Protein AF-A0A6D2KIF5-F1 (afdb_monomer)

Structure (mmCIF, N/CA/C/O backbone):
data_AF-A0A6D2KIF5-F1
#
_entry.id   AF-A0A6D2KIF5-F1
#
loop_
_atom_site.group_PDB
_atom_site.id
_atom_site.type_symbol
_atom_site.label_atom_id
_atom_site.label_alt_id
_atom_site.label_comp_id
_atom_site.label_asym_id
_atom_site.label_entity_id
_atom_site.label_seq_id
_atom_site.pdbx_PDB_ins_code
_atom_site.Cartn_x
_atom_site.Cartn_y
_atom_site.Cartn_z
_atom_site.occupancy
_atom_site.B_iso_or_equiv
_atom_site.auth_seq_id
_atom_site.auth_comp_id
_atom_site.auth_asym_id
_atom_site.auth_atom_id
_atom_site.pdbx_PDB_model_num
ATOM 1 N N . MET A 1 1 ? 1.795 -0.972 -12.214 1.00 83.56 1 MET A N 1
ATOM 2 C CA . MET A 1 1 ? 2.142 -2.382 -11.923 1.00 83.56 1 MET A CA 1
ATOM 3 C C . MET A 1 1 ? 0.860 -3.159 -11.620 1.00 83.56 1 MET A C 1
ATOM 5 O O . MET A 1 1 ? 0.097 -2.673 -10.786 1.00 83.56 1 MET A O 1
ATOM 9 N N . PRO A 1 2 ? 0.570 -4.289 -12.290 1.00 89.75 2 PRO A N 1
ATOM 10 C CA . PRO A 1 2 ? -0.616 -5.102 -12.004 1.00 89.75 2 PRO A CA 1
ATOM 11 C C . PRO A 1 2 ? -0.588 -5.661 -10.573 1.00 89.75 2 PRO A C 1
ATOM 13 O O . PRO A 1 2 ? 0.480 -5.885 -10.003 1.00 89.75 2 PRO A O 1
ATOM 16 N N . CYS A 1 3 ? -1.765 -5.880 -9.980 1.00 91.81 3 CYS A N 1
ATOM 17 C CA . CYS A 1 3 ? -1.863 -6.499 -8.658 1.00 91.81 3 CYS A CA 1
ATOM 18 C C . CYS A 1 3 ? -1.609 -8.014 -8.730 1.00 91.81 3 CYS A C 1
ATOM 20 O O . CYS A 1 3 ? -1.652 -8.621 -9.801 1.00 91.81 3 CYS A O 1
ATOM 22 N N . THR A 1 4 ? -1.396 -8.645 -7.576 1.00 94.56 4 THR A N 1
ATOM 23 C CA . THR A 1 4 ? -1.128 -10.091 -7.478 1.00 94.56 4 THR A CA 1
ATOM 24 C C . THR A 1 4 ? -2.236 -10.952 -8.089 1.00 94.56 4 THR A C 1
ATOM 26 O O . THR A 1 4 ? -1.941 -11.960 -8.724 1.00 94.56 4 THR A O 1
ATOM 29 N N . HIS A 1 5 ? -3.500 -10.532 -7.974 1.00 96.19 5 HIS A N 1
ATOM 30 C CA . HIS A 1 5 ? -4.632 -11.232 -8.591 1.00 96.19 5 HIS A CA 1
ATOM 31 C C . HIS A 1 5 ? -4.564 -11.208 -10.122 1.00 96.19 5 HIS A C 1
ATOM 33 O O . HIS A 1 5 ? -4.808 -12.222 -10.769 1.00 96.19 5 HIS A O 1
ATOM 39 N N . VAL A 1 6 ? -4.193 -10.061 -10.700 1.00 93.94 6 VAL A N 1
ATOM 40 C CA . VAL A 1 6 ? -4.040 -9.911 -12.152 1.00 93.94 6 VAL A CA 1
ATOM 41 C C . VAL A 1 6 ? -2.861 -10.748 -12.640 1.00 93.94 6 VAL A C 1
ATOM 43 O O . VAL A 1 6 ? -3.007 -11.472 -13.613 1.00 93.94 6 VAL A O 1
ATOM 46 N N . LEU A 1 7 ? -1.730 -10.747 -11.927 1.00 94.38 7 LEU A N 1
ATOM 47 C CA . LEU A 1 7 ? -0.579 -11.594 -12.265 1.00 94.38 7 L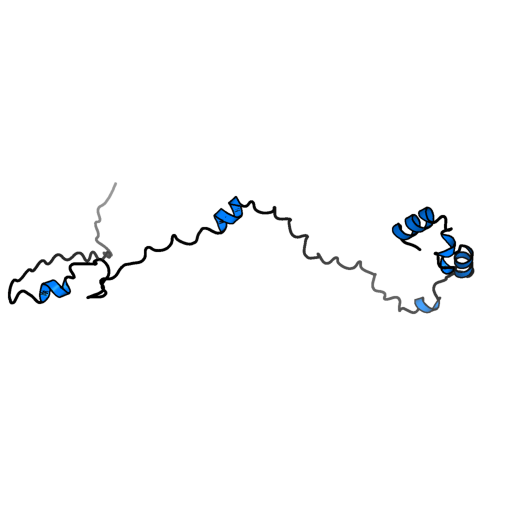EU A CA 1
ATOM 48 C C . LEU A 1 7 ? -0.936 -13.090 -12.283 1.00 94.38 7 LEU A C 1
ATOM 50 O O . LEU A 1 7 ? -0.551 -13.798 -13.211 1.00 94.38 7 LEU A O 1
ATOM 54 N N . ALA A 1 8 ? -1.710 -13.561 -11.302 1.00 95.50 8 ALA A N 1
ATOM 55 C CA . ALA A 1 8 ? -2.172 -14.947 -11.255 1.00 95.50 8 ALA A CA 1
ATOM 56 C C . ALA A 1 8 ? -3.122 -15.292 -12.418 1.00 95.50 8 ALA A C 1
ATOM 58 O O . ALA A 1 8 ? -2.998 -16.359 -13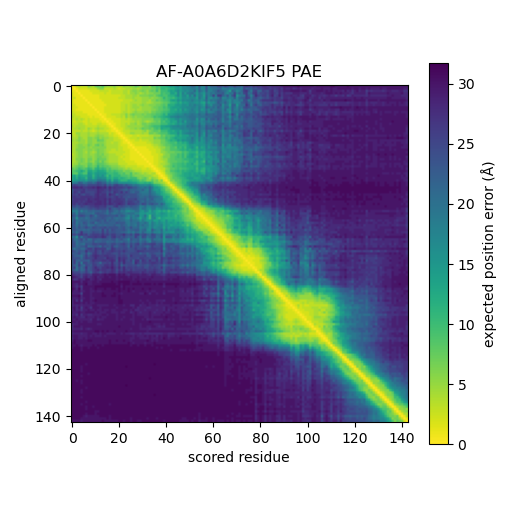.022 1.00 95.50 8 ALA A O 1
ATOM 59 N N . ALA A 1 9 ? -4.040 -14.387 -12.767 1.00 95.69 9 ALA A N 1
ATOM 60 C CA . ALA A 1 9 ? -4.935 -14.566 -13.909 1.00 95.69 9 ALA A CA 1
ATOM 61 C C . ALA A 1 9 ? -4.166 -14.613 -15.241 1.00 95.69 9 ALA A C 1
ATOM 63 O O . ALA A 1 9 ? -4.451 -15.466 -16.077 1.00 95.69 9 ALA A O 1
ATOM 64 N N . LEU A 1 10 ? -3.152 -13.759 -15.414 1.00 94.94 10 LEU A N 1
ATOM 65 C CA . LEU A 1 10 ? -2.304 -13.738 -16.610 1.00 94.94 10 LEU A CA 1
ATOM 66 C C . LEU A 1 10 ? -1.470 -15.012 -16.752 1.00 94.94 10 LEU A C 1
ATOM 68 O O . LEU A 1 10 ? -1.428 -15.590 -17.836 1.00 94.94 10 LEU A O 1
ATOM 72 N N . ALA A 1 11 ? -0.887 -15.493 -15.650 1.00 94.19 11 ALA A N 1
ATOM 73 C CA . ALA A 1 11 ? -0.176 -16.769 -15.625 1.00 94.19 11 ALA A CA 1
ATOM 74 C C . ALA A 1 11 ? -1.101 -17.942 -15.989 1.00 94.19 11 ALA A C 1
ATOM 76 O O . ALA A 1 11 ? -0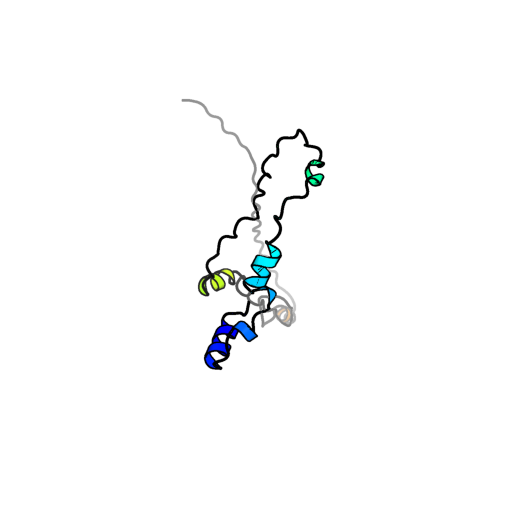.712 -18.822 -16.751 1.00 94.19 11 ALA A O 1
ATOM 77 N N . SER A 1 12 ? -2.346 -17.916 -15.502 1.00 96.00 12 SER A N 1
ATOM 78 C CA . SER A 1 12 ? -3.358 -18.934 -15.818 1.00 96.00 12 SER A CA 1
ATOM 79 C C . SER A 1 12 ? -3.818 -18.871 -17.280 1.00 96.00 12 SER A C 1
ATOM 81 O O . SER A 1 12 ? -4.143 -19.898 -17.866 1.00 96.00 12 SER A O 1
ATOM 83 N N . ALA A 1 13 ? -3.833 -17.675 -17.873 1.00 94.31 13 ALA A N 1
ATOM 84 C CA . ALA A 1 13 ? -4.187 -17.449 -19.272 1.00 94.31 13 ALA A CA 1
ATOM 85 C C . ALA A 1 13 ? -3.008 -17.643 -20.247 1.00 94.31 13 ALA A C 1
ATOM 87 O O . ALA A 1 13 ? -3.207 -17.545 -21.455 1.00 94.31 13 ALA A O 1
ATOM 88 N N . GLY A 1 14 ? -1.786 -17.883 -19.752 1.00 93.94 14 GLY A N 1
ATOM 89 C CA . GLY A 1 14 ? -0.581 -17.981 -20.585 1.00 93.94 14 GLY A CA 1
ATOM 90 C C . GLY A 1 14 ? -0.198 -16.666 -21.276 1.00 93.94 14 GLY A C 1
ATOM 91 O O . GLY A 1 14 ? 0.524 -16.678 -22.270 1.00 93.94 14 GLY A O 1
ATOM 92 N N . VAL A 1 15 ? -0.689 -15.531 -20.772 1.00 93.81 15 VAL A N 1
ATOM 93 C CA . VAL A 1 15 ? -0.448 -14.206 -21.351 1.00 93.81 15 VAL A CA 1
ATOM 94 C C . VAL A 1 15 ? 0.755 -13.564 -20.670 1.00 93.81 15 VAL A C 1
ATOM 96 O O . VAL A 1 15 ? 0.858 -13.539 -19.442 1.00 93.81 15 VAL A O 1
ATOM 99 N N . HIS A 1 16 ? 1.672 -13.016 -21.467 1.00 90.00 16 HIS A N 1
ATOM 100 C CA . HIS A 1 16 ? 2.864 -12.366 -20.939 1.00 90.00 16 HIS A CA 1
ATOM 101 C C . HIS A 1 16 ? 2.523 -11.050 -20.220 1.00 90.00 16 HIS A C 1
ATOM 103 O O . HIS A 1 16 ? 1.754 -10.222 -20.712 1.00 90.00 16 HIS A O 1
ATOM 109 N N . VAL A 1 17 ? 3.132 -10.838 -19.050 1.00 89.25 17 VAL A N 1
ATOM 110 C CA . VAL A 1 17 ? 2.825 -9.711 -18.150 1.00 89.25 17 VAL A CA 1
ATOM 111 C C . VAL A 1 17 ? 3.118 -8.349 -18.789 1.00 89.25 17 VAL A C 1
ATOM 113 O O . VAL A 1 17 ? 2.448 -7.373 -18.452 1.00 89.25 17 VAL A O 1
ATOM 116 N N . SER A 1 18 ? 4.056 -8.281 -19.744 1.00 84.56 18 SER A N 1
ATOM 117 C CA . SER A 1 18 ? 4.437 -7.025 -20.410 1.00 84.56 18 SER A CA 1
ATOM 118 C C . SER A 1 18 ? 3.272 -6.334 -21.119 1.00 84.56 18 SER A C 1
ATOM 120 O O . SER A 1 18 ? 3.243 -5.112 -21.168 1.00 84.56 18 SER A O 1
ATOM 122 N N . HIS A 1 19 ? 2.286 -7.086 -21.620 1.00 85.88 19 HIS A N 1
ATOM 123 C CA . HIS A 1 19 ? 1.112 -6.518 -22.293 1.00 85.88 19 HIS A CA 1
ATOM 124 C C . HIS A 1 19 ? 0.150 -5.799 -21.333 1.00 85.88 19 HIS A C 1
ATOM 126 O O . HIS A 1 19 ? -0.746 -5.084 -21.772 1.00 85.88 19 HIS A O 1
ATOM 132 N N . HIS A 1 20 ? 0.316 -5.995 -20.022 1.00 86.81 20 HIS A N 1
ATOM 133 C CA . HIS A 1 20 ? -0.563 -5.460 -18.978 1.00 86.81 20 HIS A CA 1
ATOM 134 C C . HIS A 1 20 ? 0.153 -4.489 -18.035 1.00 86.81 20 HIS A C 1
ATOM 136 O O . HIS A 1 20 ? -0.402 -4.058 -17.018 1.00 86.81 20 HIS A O 1
ATOM 142 N N . THR A 1 21 ? 1.392 -4.139 -18.359 1.00 89.06 21 THR A N 1
ATOM 143 C CA . THR A 1 21 ? 2.158 -3.084 -17.702 1.00 89.06 21 THR A CA 1
ATOM 144 C C . THR A 1 21 ? 2.190 -1.855 -18.598 1.00 89.06 21 THR A C 1
ATOM 146 O O . THR A 1 21 ? 2.332 -1.984 -19.804 1.00 89.06 21 THR A O 1
ATOM 149 N N . CYS A 1 22 ? 2.058 -0.661 -18.015 1.00 86.69 22 CYS A N 1
ATOM 150 C CA . CYS A 1 22 ? 2.276 0.582 -18.756 1.00 86.69 22 CYS A CA 1
ATOM 151 C C . CYS A 1 22 ? 3.746 0.677 -19.190 1.00 86.69 22 CYS A C 1
ATOM 153 O O . CYS A 1 22 ? 4.627 0.331 -18.397 1.00 86.69 22 CYS A O 1
ATOM 155 N N . ASP A 1 23 ? 4.002 1.217 -20.382 1.00 85.81 23 ASP A N 1
ATOM 156 C CA . ASP A 1 23 ? 5.353 1.411 -20.926 1.00 85.81 23 ASP A CA 1
ATOM 157 C C . ASP A 1 23 ? 6.233 2.283 -20.027 1.00 85.81 23 ASP A C 1
ATOM 159 O O . ASP A 1 23 ? 7.451 2.133 -20.013 1.00 85.81 23 ASP A O 1
ATOM 163 N N . THR A 1 24 ? 5.627 3.125 -19.184 1.00 86.75 24 THR A N 1
ATOM 164 C CA . THR A 1 24 ? 6.339 3.924 -18.177 1.00 86.75 24 THR A CA 1
ATOM 165 C C . THR A 1 24 ? 7.102 3.086 -17.149 1.00 86.75 24 THR A C 1
ATOM 167 O O . THR A 1 24 ? 7.996 3.605 -16.488 1.00 86.75 24 THR A O 1
ATOM 170 N N . TYR A 1 25 ? 6.770 1.800 -17.004 1.00 86.44 25 TYR A N 1
ATOM 171 C CA . TYR A 1 25 ? 7.500 0.851 -16.161 1.00 86.44 25 TYR A CA 1
ATOM 172 C C . TYR A 1 25 ? 8.609 0.099 -16.914 1.00 86.44 25 TYR A C 1
ATOM 174 O O . TYR A 1 25 ? 9.243 -0.780 -16.329 1.00 86.44 25 TYR A O 1
ATOM 182 N N . SER A 1 26 ? 8.844 0.408 -18.192 1.00 87.56 26 SER A N 1
ATOM 183 C CA . SER A 1 26 ? 9.957 -0.152 -18.954 1.00 87.56 26 SER A CA 1
ATOM 184 C C . SER A 1 26 ? 11.300 0.395 -18.465 1.00 87.56 26 SER A C 1
ATOM 186 O O . SER A 1 26 ? 11.413 1.508 -17.942 1.00 87.56 26 SER A O 1
ATOM 188 N N . GLN A 1 27 ? 12.346 -0.403 -18.664 1.00 89.44 27 GLN A N 1
ATOM 189 C CA . GLN A 1 27 ? 13.716 -0.010 -18.349 1.00 89.44 27 GLN A CA 1
ATOM 190 C C . GLN A 1 27 ? 14.168 1.194 -19.193 1.00 89.44 27 GLN A C 1
ATOM 192 O O . GLN A 1 27 ? 14.885 2.061 -18.699 1.00 89.44 27 GLN A O 1
ATOM 197 N N . GLU A 1 28 ? 13.700 1.283 -20.438 1.00 92.44 28 GLU A N 1
ATOM 198 C CA . GLU A 1 28 ? 13.978 2.400 -21.342 1.00 92.44 28 GLU A CA 1
ATOM 199 C C . GLU A 1 28 ? 13.382 3.710 -20.825 1.00 92.44 28 GLU A C 1
ATOM 201 O O . GLU A 1 28 ? 14.083 4.719 -20.773 1.00 92.44 28 GLU A O 1
ATOM 206 N N . CYS A 1 29 ? 12.127 3.693 -20.360 1.00 90.25 29 CYS A N 1
ATOM 207 C CA . CYS A 1 29 ? 11.513 4.866 -19.742 1.00 90.25 29 CYS A CA 1
ATOM 208 C C . CYS A 1 29 ? 12.256 5.293 -18.475 1.00 90.25 29 CYS A C 1
ATOM 210 O O . CYS A 1 29 ? 12.481 6.486 -18.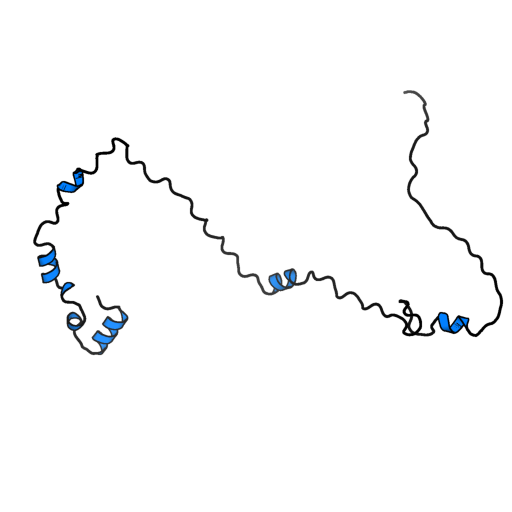284 1.00 90.25 29 CYS A O 1
ATOM 212 N N . LEU A 1 30 ? 12.696 4.344 -17.642 1.00 90.06 30 LEU A N 1
ATOM 213 C CA . LEU A 1 30 ? 13.513 4.656 -16.469 1.00 90.06 30 LEU A CA 1
ATOM 214 C C . LEU A 1 30 ? 14.808 5.365 -16.884 1.00 90.06 30 LEU A C 1
ATOM 216 O O . LEU A 1 30 ? 15.088 6.460 -16.398 1.00 90.06 30 LEU A O 1
ATOM 220 N N . TYR A 1 31 ? 15.573 4.807 -17.822 1.00 93.38 31 TYR A N 1
ATOM 221 C CA . TYR A 1 31 ? 16.810 5.444 -18.273 1.00 93.38 31 TYR A CA 1
ATOM 222 C C . TYR A 1 31 ? 16.582 6.796 -18.939 1.00 93.38 31 TYR A C 1
ATOM 224 O O . TYR A 1 31 ? 17.341 7.718 -18.670 1.00 93.38 31 TYR A O 1
ATOM 232 N N . ALA A 1 32 ? 15.521 6.952 -19.731 1.00 93.12 32 ALA A N 1
ATOM 233 C CA . ALA A 1 32 ? 15.167 8.234 -20.328 1.00 93.12 32 ALA A CA 1
ATOM 234 C C . ALA A 1 32 ? 14.842 9.291 -19.259 1.00 93.12 32 ALA A C 1
ATOM 236 O O . ALA A 1 32 ? 15.314 10.422 -19.352 1.00 93.12 32 ALA A O 1
ATOM 237 N N . THR A 1 33 ? 14.092 8.927 -18.210 1.00 90.50 33 THR A N 1
ATOM 238 C CA . THR A 1 33 ? 13.738 9.865 -17.127 1.00 90.50 33 THR A CA 1
ATOM 239 C C . THR A 1 33 ? 14.939 10.334 -16.306 1.00 90.50 33 THR A C 1
ATOM 241 O O . THR A 1 33 ? 14.949 11.474 -15.852 1.00 90.50 33 THR A O 1
ATOM 244 N N . TYR A 1 34 ? 15.960 9.489 -16.150 1.00 91.50 34 TYR A N 1
ATOM 245 C CA . TYR A 1 34 ? 17.186 9.800 -15.404 1.00 91.50 34 TYR A CA 1
ATOM 246 C C . TYR A 1 34 ? 18.392 10.082 -16.316 1.00 91.50 34 TYR A C 1
ATOM 248 O O . TYR A 1 34 ? 19.525 10.125 -15.840 1.00 91.50 34 TYR A O 1
ATOM 256 N N . ALA A 1 35 ? 18.169 10.280 -17.620 1.00 92.50 35 ALA A N 1
ATOM 257 C CA . ALA A 1 35 ? 19.230 10.588 -18.580 1.00 92.50 35 ALA A CA 1
ATOM 258 C C . ALA A 1 35 ? 19.880 11.947 -18.292 1.00 92.50 35 ALA A C 1
ATOM 260 O O . ALA A 1 35 ? 21.061 12.157 -18.568 1.00 92.50 35 ALA A O 1
ATOM 261 N N . HIS A 1 36 ? 19.104 12.862 -17.712 1.00 88.44 36 HIS A N 1
ATOM 262 C CA . HIS A 1 36 ? 19.581 14.150 -17.249 1.00 88.44 36 HIS A CA 1
ATOM 263 C C . HIS A 1 36 ? 19.699 14.146 -15.726 1.00 88.44 36 HIS A C 1
ATOM 265 O O . HIS A 1 36 ? 18.818 13.621 -15.038 1.00 88.44 36 HIS A O 1
ATOM 271 N N . PRO A 1 37 ? 20.776 14.727 -15.176 1.00 83.00 37 PRO A N 1
ATOM 272 C CA . PRO A 1 37 ? 20.929 14.816 -13.740 1.00 83.00 37 PRO A CA 1
ATOM 273 C C . PRO A 1 37 ? 19.822 15.703 -13.162 1.00 83.00 37 PRO A C 1
ATOM 275 O O . PRO A 1 37 ? 19.663 16.863 -13.538 1.00 83.00 37 PRO A O 1
ATOM 278 N N . ILE A 1 38 ? 19.053 15.135 -12.235 1.00 84.38 38 ILE A N 1
ATOM 279 C CA . ILE A 1 38 ? 18.017 15.846 -11.487 1.00 84.38 38 ILE A CA 1
ATOM 280 C C . ILE A 1 38 ? 18.727 16.603 -10.366 1.00 84.38 38 ILE A C 1
ATOM 282 O O . ILE A 1 38 ? 18.825 16.127 -9.234 1.00 84.38 38 ILE A O 1
ATOM 286 N N . TYR A 1 39 ? 19.304 17.752 -10.703 1.00 80.19 39 TYR A N 1
ATOM 287 C CA . TYR A 1 39 ? 19.800 18.671 -9.692 1.00 80.19 39 TYR A CA 1
ATOM 288 C C . TYR A 1 39 ? 18.630 19.467 -9.112 1.00 80.19 39 TYR A C 1
ATOM 290 O O . TYR A 1 39 ? 17.685 19.786 -9.838 1.00 80.19 39 TYR A O 1
ATOM 298 N N . PRO A 1 40 ? 18.660 19.790 -7.809 1.00 76.94 40 PRO A N 1
ATOM 299 C CA . PRO A 1 40 ? 17.789 20.834 -7.299 1.00 76.94 40 PRO A CA 1
ATOM 300 C C . PRO A 1 40 ? 18.069 22.120 -8.083 1.00 76.94 40 PRO A C 1
ATOM 302 O O . PRO A 1 40 ? 19.227 22.448 -8.338 1.00 76.94 40 PRO A O 1
ATOM 305 N N . GLU A 1 41 ? 17.015 22.831 -8.481 1.00 72.94 41 GLU A N 1
ATOM 306 C CA . GLU A 1 41 ? 17.159 24.152 -9.087 1.00 72.94 41 GLU A CA 1
ATOM 307 C C . GLU A 1 41 ? 17.950 25.048 -8.127 1.00 72.94 41 GLU A C 1
ATOM 309 O O . GLU A 1 41 ? 17.584 25.200 -6.956 1.00 72.94 41 GLU A O 1
ATOM 314 N N . GLU A 1 42 ? 19.043 25.641 -8.614 1.00 69.50 42 GLU A N 1
ATOM 315 C CA . GLU A 1 42 ? 19.944 26.473 -7.801 1.00 69.50 42 GLU A CA 1
ATOM 316 C C . GLU A 1 42 ? 19.239 27.716 -7.218 1.00 69.50 42 GLU A C 1
ATOM 318 O O . GLU A 1 42 ? 19.737 28.372 -6.305 1.00 69.50 42 GLU A O 1
ATOM 323 N N . GLU A 1 43 ? 18.032 28.020 -7.697 1.00 58.78 43 GLU A N 1
ATOM 324 C CA . GLU A 1 43 ? 17.248 29.194 -7.326 1.00 58.78 43 GLU A CA 1
ATOM 325 C C . GLU A 1 43 ? 16.491 29.054 -5.984 1.00 58.78 43 GLU A C 1
ATOM 327 O O . GLU A 1 43 ? 16.005 30.047 -5.432 1.00 58.78 43 GLU A O 1
ATOM 332 N N . ILE A 1 44 ? 16.443 27.851 -5.396 1.00 57.66 44 ILE A N 1
ATOM 333 C CA . ILE A 1 44 ? 15.709 27.566 -4.144 1.00 57.66 44 ILE A CA 1
ATOM 334 C C . ILE A 1 44 ? 16.542 27.886 -2.882 1.00 57.66 44 ILE A C 1
ATOM 336 O O . ILE A 1 44 ? 16.013 27.953 -1.770 1.00 57.66 44 ILE A O 1
ATOM 340 N N . ASP A 1 45 ? 17.823 28.229 -3.028 1.00 54.62 45 ASP A N 1
ATOM 341 C CA . ASP A 1 45 ? 18.644 28.743 -1.918 1.00 54.62 45 ASP A CA 1
ATOM 342 C C . ASP A 1 45 ? 18.317 30.207 -1.542 1.00 54.62 45 ASP A C 1
ATOM 344 O O . ASP A 1 45 ? 18.827 30.745 -0.554 1.00 54.62 45 ASP A O 1
ATOM 348 N N . ASN A 1 46 ? 17.383 30.843 -2.263 1.00 54.66 46 ASN A N 1
ATOM 349 C CA . ASN A 1 46 ? 16.807 32.146 -1.915 1.00 54.66 46 ASN A CA 1
ATOM 350 C C . ASN A 1 46 ? 15.737 32.080 -0.815 1.00 54.66 46 ASN A C 1
ATOM 352 O O . ASN A 1 46 ? 15.193 33.114 -0.405 1.00 54.66 46 ASN A O 1
ATOM 356 N N . HIS A 1 47 ? 15.440 30.898 -0.269 1.00 58.53 47 HIS A N 1
ATOM 357 C CA . HIS A 1 47 ? 14.808 30.829 1.039 1.00 58.53 47 HIS A CA 1
ATOM 358 C C . HIS A 1 47 ? 15.778 31.425 2.051 1.00 58.53 47 HIS A C 1
ATOM 360 O O . HIS A 1 47 ? 16.622 30.701 2.571 1.00 58.53 47 HIS A O 1
ATOM 366 N N . LYS A 1 48 ? 15.661 32.747 2.295 1.00 58.06 48 LYS A N 1
ATOM 367 C CA . LYS A 1 48 ? 16.297 33.508 3.383 1.00 58.06 48 LYS A CA 1
ATOM 368 C C . LYS A 1 48 ? 16.761 32.518 4.432 1.00 58.06 48 LYS A C 1
ATOM 370 O O . LYS A 1 48 ? 15.890 31.983 5.122 1.00 58.06 48 LYS A O 1
ATOM 375 N N . LYS A 1 49 ? 18.069 32.225 4.495 1.00 59.00 49 LYS A N 1
ATOM 376 C CA . LYS A 1 49 ? 18.658 31.390 5.546 1.00 59.00 49 LYS A CA 1
ATOM 377 C C . LYS A 1 49 ? 18.202 32.012 6.856 1.00 59.00 49 LYS A C 1
ATOM 379 O O . LYS A 1 49 ? 18.785 32.991 7.317 1.00 59.00 49 LYS A O 1
ATOM 384 N N . LYS A 1 50 ? 17.074 31.541 7.393 1.00 62.84 50 LYS A N 1
ATOM 385 C CA . LYS A 1 50 ? 16.559 32.016 8.663 1.00 62.84 50 LYS A CA 1
ATOM 386 C C . LYS A 1 50 ? 17.665 31.600 9.611 1.00 62.84 50 LYS A C 1
ATOM 388 O O . LYS A 1 50 ? 17.951 30.416 9.739 1.00 62.84 50 LYS A O 1
ATOM 393 N N . SER A 1 51 ? 18.324 32.579 10.217 1.00 66.06 51 SER A N 1
ATOM 394 C CA . SER A 1 51 ? 19.379 32.372 11.216 1.00 66.06 51 SER A CA 1
ATOM 395 C C . SER A 1 51 ? 18.884 31.574 12.431 1.00 66.06 51 SER A C 1
ATOM 397 O O . SER A 1 51 ? 19.653 31.216 13.321 1.00 66.06 51 SER A O 1
ATOM 399 N N . GLU A 1 52 ? 17.588 31.274 12.467 1.00 73.88 52 GLU A N 1
ATOM 400 C CA . GLU A 1 52 ? 16.952 30.381 13.403 1.00 73.88 52 GLU A CA 1
ATOM 401 C C . GLU A 1 52 ? 17.343 28.922 13.137 1.00 73.88 52 GLU A C 1
ATOM 403 O O . GLU A 1 52 ? 16.952 28.297 12.152 1.00 73.88 52 GLU A O 1
ATOM 408 N N . ARG A 1 53 ? 18.105 28.359 14.078 1.00 80.12 53 ARG A N 1
ATOM 409 C CA . ARG A 1 53 ? 18.414 26.929 14.151 1.00 80.12 53 ARG A CA 1
ATOM 410 C C . ARG A 1 53 ? 17.133 26.106 13.986 1.00 80.12 53 ARG A C 1
ATOM 412 O O . ARG A 1 53 ? 16.258 26.180 14.850 1.00 80.12 53 ARG A O 1
ATOM 419 N N . CYS A 1 54 ? 17.054 25.276 12.942 1.00 76.06 54 CYS A N 1
ATOM 420 C CA . CYS A 1 54 ? 15.978 24.301 12.771 1.00 76.06 54 CYS A CA 1
ATOM 421 C C . CYS A 1 54 ? 15.880 23.429 14.031 1.00 76.06 54 CYS A C 1
ATOM 423 O O . CYS A 1 54 ? 16.761 22.615 14.313 1.00 76.06 54 CYS A O 1
ATOM 425 N N . ARG A 1 55 ? 14.828 23.632 14.829 1.00 84.19 55 ARG A N 1
ATOM 426 C CA . ARG A 1 55 ? 14.533 22.774 15.978 1.00 84.19 55 ARG A CA 1
ATOM 427 C C . ARG A 1 55 ? 13.644 21.627 15.499 1.00 84.19 55 ARG A C 1
ATOM 429 O O . ARG A 1 55 ? 12.705 21.894 14.747 1.00 84.19 55 ARG A O 1
ATOM 436 N N . PRO A 1 56 ? 13.889 20.380 15.936 1.00 87.50 56 PRO A N 1
ATOM 437 C CA . PRO A 1 56 ? 12.956 19.293 15.689 1.00 87.50 56 PRO A CA 1
ATOM 438 C C . PRO A 1 56 ? 11.546 19.699 16.138 1.00 87.50 56 PRO A C 1
ATOM 440 O O . PRO A 1 56 ? 11.407 20.344 17.188 1.00 87.50 56 PRO A O 1
ATOM 443 N N . PRO A 1 57 ? 10.499 19.356 15.372 1.00 86.31 57 PRO A N 1
ATOM 444 C CA . PRO A 1 57 ? 9.136 19.604 15.809 1.00 86.31 57 PRO A CA 1
ATOM 445 C C . PRO A 1 57 ? 8.918 18.901 17.150 1.00 86.31 57 PRO A C 1
ATOM 447 O O . PRO A 1 57 ? 9.289 17.740 17.324 1.00 86.31 57 PRO A O 1
ATOM 450 N N . LYS A 1 58 ? 8.326 19.608 18.118 1.00 88.12 58 LYS A N 1
ATOM 451 C CA . LYS A 1 58 ? 7.964 18.990 19.396 1.00 88.12 58 LYS A CA 1
ATOM 452 C C . LYS A 1 58 ? 6.912 17.908 19.116 1.00 88.12 58 LYS A C 1
ATOM 454 O O . LYS A 1 58 ? 5.866 18.254 18.554 1.00 88.12 58 LYS A O 1
ATOM 459 N N . PRO A 1 59 ? 7.156 16.635 19.471 1.00 86.44 59 PRO A N 1
ATOM 460 C CA . PRO A 1 59 ? 6.162 15.591 19.282 1.00 86.44 59 PRO A CA 1
ATOM 461 C C . PRO A 1 59 ? 4.915 15.946 20.093 1.00 86.44 59 PRO A C 1
ATOM 463 O O . PRO A 1 59 ? 5.003 16.307 21.266 1.00 86.44 59 PRO A O 1
ATOM 466 N N . LYS A 1 60 ? 3.750 15.893 19.446 1.00 85.31 60 LYS A N 1
ATOM 467 C CA . LYS A 1 60 ? 2.467 15.920 20.145 1.00 85.31 60 LYS A CA 1
ATOM 468 C C . LYS A 1 60 ? 2.123 14.481 20.479 1.00 85.31 60 LYS A C 1
ATOM 470 O O . LYS A 1 60 ? 2.043 13.658 19.566 1.00 85.31 60 LYS A O 1
ATOM 475 N N . ASP A 1 61 ? 1.888 14.191 21.751 1.00 83.88 61 ASP A N 1
ATOM 476 C CA . ASP A 1 61 ? 1.331 12.901 22.127 1.00 83.88 61 ASP A CA 1
ATOM 477 C C . ASP A 1 61 ? -0.076 12.805 21.537 1.00 83.88 61 ASP A C 1
ATOM 479 O O . ASP A 1 61 ? -0.992 13.546 21.904 1.00 83.88 61 ASP A O 1
ATOM 483 N N . GLY A 1 62 ? -0.239 11.916 20.557 1.00 84.81 62 GLY A N 1
ATOM 484 C CA . GLY A 1 62 ? -1.562 11.552 20.076 1.00 84.81 62 GLY A CA 1
ATOM 485 C C . GLY A 1 62 ? -2.379 10.948 21.222 1.00 84.81 62 GLY A C 1
ATOM 486 O O . GLY A 1 62 ? -1.801 10.442 22.190 1.00 84.81 62 GLY A O 1
ATOM 487 N N . PRO A 1 63 ? -3.721 10.954 21.139 1.00 83.31 63 PRO A N 1
ATOM 488 C CA . PRO A 1 63 ? -4.536 10.221 22.096 1.00 83.31 63 PRO A CA 1
ATOM 489 C C . PRO A 1 63 ? -4.020 8.780 22.164 1.00 83.31 63 PRO A C 1
ATOM 491 O O . PRO A 1 63 ? -4.012 8.062 21.162 1.00 83.31 63 PRO A O 1
ATOM 494 N N . GLY A 1 64 ? -3.527 8.395 23.344 1.00 87.75 64 GLY A N 1
ATOM 495 C CA . GLY A 1 64 ? -2.892 7.102 23.546 1.00 87.75 64 GLY A CA 1
ATOM 496 C C . GLY A 1 64 ? -3.807 5.965 23.102 1.00 87.75 64 GLY A C 1
ATOM 497 O O . GLY A 1 64 ? -5.039 6.063 23.145 1.00 87.75 64 GLY A O 1
ATOM 498 N N . ARG A 1 65 ? -3.204 4.853 22.676 1.00 89.12 65 ARG A N 1
ATOM 499 C CA . ARG A 1 65 ? -3.953 3.657 22.286 1.00 89.12 65 ARG A CA 1
ATOM 500 C C . ARG A 1 65 ? -4.917 3.274 23.407 1.00 89.12 65 ARG A C 1
ATOM 502 O O . ARG A 1 65 ? -4.487 2.897 24.498 1.00 89.12 65 ARG A O 1
ATOM 509 N N . LYS A 1 66 ? -6.222 3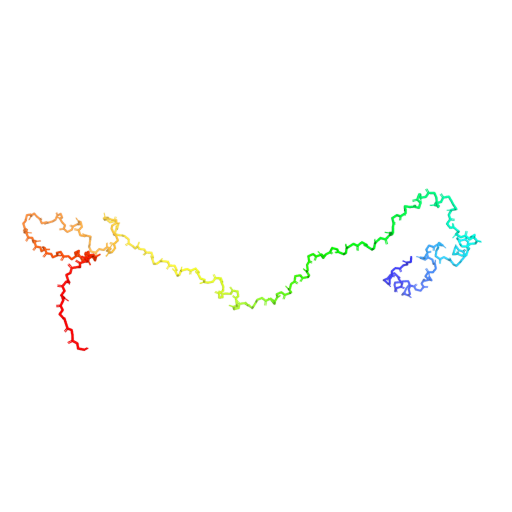.317 23.124 1.00 83.88 66 LYS A N 1
ATOM 510 C CA . LYS A 1 66 ? -7.240 2.851 24.072 1.00 83.88 66 LYS A CA 1
ATOM 511 C C . LYS A 1 66 ? -6.901 1.422 24.493 1.00 83.88 66 LYS A C 1
ATOM 513 O O . LYS A 1 66 ? -6.659 0.555 23.647 1.00 83.88 66 LYS A O 1
ATOM 518 N N . LYS A 1 67 ? -6.873 1.175 25.803 1.00 87.06 67 LYS A N 1
ATOM 519 C CA . LYS A 1 67 ? -6.658 -0.168 26.345 1.00 87.06 67 LYS A CA 1
ATOM 520 C C . LYS A 1 67 ? -7.744 -1.084 25.782 1.00 87.06 67 LYS A C 1
ATOM 522 O O . LYS A 1 67 ? -8.928 -0.768 25.887 1.00 87.06 67 LYS A O 1
ATOM 527 N N . LYS A 1 68 ? -7.349 -2.207 25.174 1.00 83.62 68 LYS A N 1
ATOM 528 C CA . LYS A 1 68 ? -8.308 -3.235 24.756 1.00 83.62 68 LYS A CA 1
ATOM 529 C C . LYS A 1 68 ? -9.015 -3.731 26.017 1.00 83.62 68 LYS A C 1
ATOM 531 O O . LYS A 1 68 ? -8.367 -4.297 26.896 1.00 83.62 68 LYS A O 1
ATOM 536 N N . SER A 1 69 ? -10.315 -3.490 26.139 1.00 82.19 69 SER A N 1
ATOM 537 C CA . SER A 1 69 ? -11.115 -4.201 27.128 1.00 82.19 69 SER A CA 1
ATOM 538 C C . SER A 1 69 ? -11.376 -5.611 26.605 1.00 82.19 69 SER A C 1
ATOM 540 O O . SER A 1 69 ? -11.590 -5.823 25.410 1.00 82.19 69 SER A O 1
ATOM 542 N N . ARG A 1 70 ? -11.325 -6.600 27.499 1.00 90.00 70 ARG A N 1
ATOM 543 C CA . ARG A 1 70 ? -11.804 -7.945 27.178 1.00 90.00 70 ARG A CA 1
ATOM 544 C C . ARG A 1 70 ? -13.307 -7.858 26.901 1.00 90.00 70 ARG A C 1
ATOM 546 O O . ARG A 1 70 ? -14.015 -7.150 27.621 1.00 90.00 70 ARG A O 1
ATOM 553 N N . TRP A 1 71 ? -13.792 -8.590 25.898 1.00 84.62 71 TRP A N 1
ATOM 554 C CA . TRP A 1 71 ? -15.229 -8.787 25.697 1.00 84.62 71 TRP A CA 1
ATOM 555 C C . TRP A 1 71 ? -15.824 -9.338 26.991 1.00 84.62 71 TRP A C 1
ATOM 557 O O . TRP A 1 71 ? -15.367 -10.372 27.478 1.00 84.62 71 TRP A O 1
ATOM 567 N N . GLN A 1 72 ? -16.785 -8.628 27.585 1.00 84.69 72 GLN A N 1
ATOM 568 C CA . GLN A 1 72 ? -17.417 -9.091 28.820 1.00 84.69 72 GLN A CA 1
ATOM 569 C C . GLN A 1 72 ? -18.142 -10.409 28.552 1.00 84.69 72 GLN A C 1
ATOM 571 O O . GLN A 1 72 ? -18.751 -10.587 27.497 1.00 84.69 72 GLN A O 1
ATOM 576 N N . SER A 1 73 ? -18.059 -11.345 29.496 1.00 88.38 73 SER A N 1
ATOM 577 C CA . SER A 1 73 ? -18.806 -12.595 29.374 1.00 88.38 73 SER A CA 1
ATOM 578 C C . SER A 1 73 ? -20.306 -12.325 29.505 1.00 88.38 73 SER A C 1
ATOM 580 O O . SER A 1 73 ? -20.728 -11.352 30.139 1.00 88.38 73 SER A O 1
ATOM 582 N N . TRP A 1 74 ? -21.130 -13.223 28.963 1.00 80.88 74 TRP A N 1
ATOM 583 C CA . TRP A 1 74 ? -22.586 -13.163 29.130 1.00 80.88 74 TRP A CA 1
ATOM 584 C C . TRP A 1 74 ? -23.013 -13.021 30.604 1.00 80.88 74 TRP A C 1
ATOM 586 O O . TRP A 1 74 ? -23.958 -12.291 30.905 1.00 80.88 74 TRP A O 1
ATOM 596 N N . LEU A 1 75 ? -22.278 -13.648 31.533 1.00 82.25 75 LEU A N 1
ATOM 597 C CA . LEU A 1 75 ? -22.523 -13.568 32.977 1.00 82.25 75 LEU A CA 1
ATOM 598 C C . LEU A 1 75 ? -22.158 -12.201 33.580 1.00 82.25 75 LEU A C 1
ATOM 600 O O . LEU A 1 75 ? -22.842 -11.719 34.480 1.00 82.25 75 LEU A O 1
ATOM 604 N N . GLU A 1 76 ? -21.091 -11.552 33.115 1.00 85.38 76 GLU A N 1
ATOM 605 C CA . GLU A 1 76 ? -20.721 -10.206 33.580 1.00 85.38 76 GLU A CA 1
ATOM 606 C C . GLU A 1 76 ? -21.725 -9.155 33.103 1.00 85.38 76 GLU A C 1
ATOM 608 O O . GLU A 1 76 ? -22.111 -8.264 33.866 1.00 85.38 76 GLU A O 1
ATOM 613 N N . ILE A 1 77 ? -22.189 -9.294 31.858 1.00 83.62 77 ILE A N 1
ATOM 614 C CA . ILE A 1 77 ? -23.218 -8.434 31.270 1.00 83.62 77 ILE A CA 1
ATOM 615 C C . ILE A 1 77 ? -24.537 -8.607 32.035 1.00 83.62 77 ILE A C 1
ATOM 617 O O . ILE A 1 77 ? -25.167 -7.612 32.396 1.00 83.62 77 ILE A O 1
ATOM 621 N N . SER A 1 78 ? -24.941 -9.843 32.352 1.00 76.31 78 SER A N 1
ATOM 622 C CA . SER A 1 78 ? -26.193 -10.110 33.074 1.00 76.31 78 SER A CA 1
ATOM 623 C C . SER A 1 78 ? -26.167 -9.600 34.520 1.00 76.31 78 SER A C 1
ATOM 625 O O . SER A 1 78 ? -27.127 -8.964 34.960 1.00 76.31 78 SER A O 1
ATOM 627 N N . ARG A 1 79 ? -25.044 -9.770 35.237 1.00 77.12 79 ARG A N 1
ATOM 628 C CA . ARG A 1 79 ? -24.857 -9.236 36.601 1.00 77.12 79 ARG A CA 1
ATOM 629 C C . ARG A 1 79 ? -24.931 -7.708 36.647 1.00 77.12 79 ARG A C 1
ATOM 631 O O . ARG A 1 79 ? -25.447 -7.153 37.615 1.00 77.12 79 ARG A O 1
ATOM 638 N N . LYS A 1 80 ? -24.451 -7.016 35.605 1.00 71.56 80 LYS A N 1
ATOM 639 C CA . LYS A 1 80 ? -24.537 -5.547 35.497 1.00 71.56 80 LYS A CA 1
ATOM 640 C C . LYS A 1 80 ? -25.924 -5.059 35.073 1.00 71.56 80 LYS A C 1
ATOM 642 O O . LYS A 1 80 ? -26.378 -4.030 35.563 1.00 71.56 80 LYS A O 1
ATOM 647 N N . LYS A 1 81 ? -26.620 -5.812 34.216 1.00 67.06 81 LYS A N 1
ATOM 648 C CA . LYS A 1 81 ? -27.950 -5.465 33.681 1.00 67.06 81 LYS A CA 1
ATOM 649 C C . LYS A 1 81 ? -29.087 -5.630 34.708 1.00 67.06 81 LYS A C 1
ATOM 651 O O . LYS A 1 81 ? -30.198 -5.167 34.471 1.00 67.06 81 LYS A O 1
ATOM 656 N N . GLY A 1 82 ? -28.814 -6.261 35.854 1.00 59.88 82 GLY A N 1
ATOM 657 C CA . GLY A 1 82 ? -29.827 -6.751 36.796 1.00 59.88 82 GLY A CA 1
ATOM 658 C C . GLY A 1 82 ? -29.981 -6.025 38.137 1.00 59.88 82 GLY A C 1
ATOM 659 O O . GLY A 1 82 ? -30.668 -6.557 39.002 1.00 59.88 82 GLY A O 1
ATOM 660 N N . LYS A 1 83 ? -29.409 -4.832 38.361 1.00 59.88 83 LYS A N 1
ATOM 661 C CA . LYS A 1 83 ? -29.698 -4.049 39.592 1.00 59.88 83 LYS A CA 1
ATOM 662 C C . LYS A 1 83 ? -30.973 -3.196 39.500 1.00 59.88 83 LYS A C 1
ATOM 664 O O . LYS A 1 83 ? -31.158 -2.262 40.275 1.00 59.88 83 LYS A O 1
ATOM 669 N N . SER A 1 84 ? -31.877 -3.516 38.577 1.00 63.00 84 SER A N 1
ATOM 670 C CA . SER A 1 84 ? -33.240 -2.992 38.634 1.00 63.00 84 SER A CA 1
ATOM 671 C C . SER A 1 84 ? -33.932 -3.620 39.844 1.00 63.00 84 SER A C 1
ATOM 673 O O . SER A 1 84 ? -34.068 -4.843 39.916 1.00 63.00 84 SER A O 1
ATOM 675 N N . ARG A 1 85 ? -34.288 -2.788 40.836 1.00 60.91 85 ARG A N 1
ATOM 676 C CA . ARG A 1 85 ? -35.034 -3.194 42.038 1.00 60.91 85 ARG A CA 1
ATOM 677 C C . ARG A 1 85 ? -36.174 -4.112 41.599 1.00 60.91 85 ARG A C 1
ATOM 679 O O . ARG A 1 85 ? -36.975 -3.707 40.759 1.00 60.91 85 ARG A O 1
ATOM 686 N N . ARG A 1 86 ? -36.207 -5.333 42.154 1.00 66.62 86 ARG A N 1
ATOM 687 C CA . ARG A 1 86 ? -37.296 -6.319 42.019 1.00 66.62 86 ARG A CA 1
ATOM 688 C C . ARG A 1 86 ? -38.625 -5.599 41.781 1.00 66.62 86 ARG A C 1
ATOM 690 O O . ARG A 1 86 ? -38.919 -4.659 42.524 1.00 66.62 86 ARG A O 1
ATOM 697 N N . LYS A 1 87 ? -39.390 -6.015 40.759 1.00 68.06 87 LYS A N 1
ATOM 698 C CA . LYS A 1 87 ? -40.711 -5.443 40.438 1.00 68.06 87 LYS A CA 1
ATOM 699 C C . LYS A 1 87 ? -41.461 -5.194 41.750 1.00 68.06 87 LYS A C 1
ATOM 701 O O . LYS A 1 87 ? -41.688 -6.145 42.498 1.00 68.06 87 LYS A O 1
ATOM 706 N N . LYS A 1 88 ? -41.765 -3.927 42.064 1.00 70.31 88 LYS A N 1
ATOM 707 C CA . LYS A 1 88 ? -42.498 -3.602 43.293 1.00 70.31 88 LYS A CA 1
ATOM 708 C C . LYS A 1 88 ? -43.825 -4.368 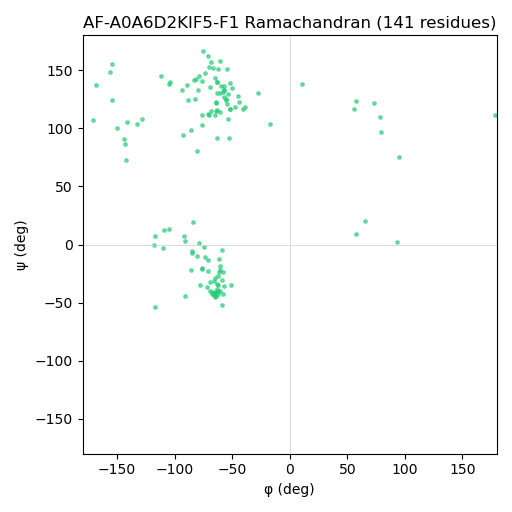43.246 1.00 70.31 88 LYS A C 1
ATOM 710 O O . LYS A 1 88 ? -44.476 -4.334 42.197 1.00 70.31 88 LYS A O 1
ATOM 715 N N . PRO A 1 89 ? -44.214 -5.079 44.316 1.00 72.38 89 PRO A N 1
ATOM 716 C CA . PRO A 1 89 ? -45.493 -5.771 44.334 1.00 72.38 89 PRO A CA 1
ATOM 717 C C . PRO A 1 89 ? -46.607 -4.752 44.081 1.00 72.38 89 PRO A C 1
ATOM 719 O O . PRO A 1 89 ? -46.603 -3.656 44.648 1.00 72.38 89 PRO A O 1
ATOM 722 N N . LYS A 1 90 ? -47.532 -5.088 43.177 1.00 75.44 90 LYS A N 1
ATOM 723 C CA . LYS A 1 90 ? -48.680 -4.236 42.861 1.00 75.44 90 LYS A CA 1
ATOM 724 C C . LYS A 1 90 ? -49.539 -4.121 44.120 1.00 75.44 90 LYS A C 1
ATOM 726 O O . LYS A 1 90 ? -50.091 -5.119 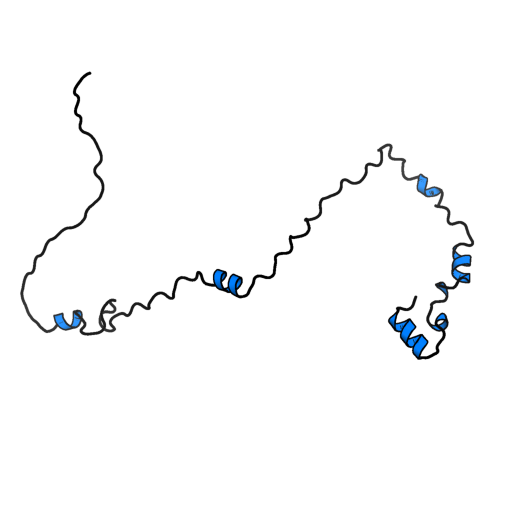44.573 1.00 75.44 90 LYS A O 1
ATOM 731 N N . VAL A 1 91 ? -49.643 -2.921 44.685 1.00 77.38 91 VAL A N 1
ATOM 732 C CA . VAL A 1 91 ? -50.519 -2.670 45.835 1.00 77.38 91 VAL A CA 1
ATOM 733 C C . VAL A 1 91 ? -51.962 -2.739 45.341 1.00 77.38 91 VAL A C 1
ATOM 735 O O . VAL A 1 91 ? -52.386 -1.917 44.529 1.00 77.38 91 VAL A O 1
ATOM 738 N N . TYR A 1 92 ? -52.700 -3.757 45.777 1.00 80.31 92 TYR A N 1
ATOM 739 C CA . TYR A 1 92 ? -54.115 -3.909 45.458 1.00 80.31 92 TYR A CA 1
ATOM 740 C C . TYR A 1 92 ? -54.957 -2.994 46.358 1.00 80.31 92 TYR A C 1
ATOM 742 O O . TYR A 1 92 ? -54.754 -2.960 47.575 1.00 80.31 92 TYR A O 1
ATOM 750 N N . SER A 1 93 ? -55.899 -2.262 45.763 1.00 83.69 93 SER A N 1
ATOM 751 C CA . SER A 1 93 ? -56.843 -1.393 46.469 1.00 83.69 93 SER A CA 1
ATOM 752 C C . SER A 1 93 ? -58.269 -1.933 46.376 1.00 83.69 93 SER A C 1
ATOM 754 O O . SER A 1 93 ? -58.673 -2.513 45.366 1.00 83.69 93 SER A O 1
ATOM 756 N N . CYS A 1 94 ? -59.049 -1.748 47.443 1.00 85.69 94 CYS A N 1
ATOM 757 C CA . CYS A 1 94 ? -60.450 -2.153 47.460 1.00 85.69 94 CYS A CA 1
ATOM 758 C C . CYS A 1 94 ? -61.237 -1.370 46.401 1.00 85.69 94 CYS A C 1
ATOM 760 O O . CYS A 1 94 ? -61.207 -0.142 46.391 1.00 85.69 94 CYS A O 1
ATOM 762 N N . SER A 1 95 ? -62.023 -2.047 45.562 1.00 81.75 95 SER A N 1
ATOM 763 C CA . SER A 1 95 ? -62.830 -1.381 44.527 1.00 81.75 95 SER A CA 1
ATOM 764 C C . SER A 1 95 ? -63.865 -0.396 45.084 1.00 81.75 95 SER A C 1
ATOM 766 O O . SER A 1 95 ? -64.264 0.530 44.384 1.00 81.75 95 SER A O 1
ATOM 768 N N . LYS A 1 96 ? -64.287 -0.572 46.345 1.00 81.00 96 LYS A N 1
ATOM 769 C CA . LYS A 1 96 ? -65.357 0.221 46.967 1.00 81.00 96 LYS A CA 1
ATOM 770 C C . LYS A 1 96 ? -64.861 1.472 47.688 1.00 81.00 96 LYS A C 1
ATOM 772 O O . LYS A 1 96 ? -65.463 2.524 47.535 1.00 81.00 96 LYS A O 1
ATOM 777 N N . CYS A 1 97 ? -63.781 1.381 48.466 1.00 83.50 97 CYS A N 1
ATOM 778 C CA . CYS A 1 97 ? -63.235 2.529 49.208 1.00 83.50 97 CYS A CA 1
ATOM 779 C C . CYS A 1 97 ? -61.889 3.033 48.665 1.00 83.50 97 CYS A C 1
ATOM 781 O O . CYS A 1 97 ? -61.356 4.007 49.186 1.00 83.50 97 CYS A O 1
ATOM 783 N N . LYS A 1 98 ? -61.325 2.365 47.648 1.00 83.06 98 LYS A N 1
ATOM 784 C CA . LYS A 1 98 ? -60.030 2.664 47.010 1.00 83.06 98 LYS A CA 1
ATOM 785 C C . LYS A 1 98 ? -58.824 2.674 47.961 1.00 83.06 98 LYS A C 1
ATOM 787 O O . LYS A 1 98 ? -57.725 3.012 47.533 1.00 83.06 98 LYS A O 1
ATOM 792 N N . GLN A 1 99 ? -59.000 2.247 49.212 1.00 80.50 99 GLN A N 1
ATOM 793 C CA . GLN A 1 99 ? -57.918 2.123 50.184 1.00 80.50 99 GLN A CA 1
ATOM 794 C C . GLN A 1 99 ? -57.148 0.808 49.977 1.00 80.50 99 GLN A C 1
ATOM 796 O O . GLN A 1 99 ? -57.762 -0.219 49.653 1.00 80.50 99 GLN A O 1
ATOM 801 N N . PRO A 1 100 ? -55.814 0.817 50.144 1.00 81.31 100 PRO A N 1
ATOM 802 C CA . PRO A 1 100 ? -55.000 -0.391 50.100 1.00 81.31 100 PRO A CA 1
ATOM 803 C C . PRO A 1 100 ? -55.230 -1.271 51.340 1.00 81.31 100 PRO A C 1
ATOM 805 O O . PRO A 1 100 ? -55.742 -0.818 52.363 1.00 81.31 100 PRO A O 1
ATOM 808 N N . GLY A 1 101 ? -54.845 -2.546 51.254 1.00 80.12 101 GLY A N 1
ATOM 809 C CA . GLY A 1 101 ? -54.806 -3.450 52.415 1.00 80.12 101 GLY A CA 1
ATOM 810 C C . GLY A 1 101 ? -56.062 -4.291 52.658 1.00 80.12 101 GLY A C 1
ATOM 811 O O . GLY A 1 101 ? -56.087 -5.065 53.607 1.00 80.12 101 GLY A O 1
ATOM 812 N N . HIS A 1 102 ? -57.090 -4.195 51.809 1.00 80.44 102 HIS A N 1
ATOM 813 C CA . HIS A 1 102 ? -58.235 -5.108 51.858 1.00 80.44 102 HIS A CA 1
ATOM 814 C C . HIS A 1 102 ? -58.944 -5.234 50.507 1.00 80.44 102 HIS A C 1
ATOM 816 O O . HIS A 1 102 ? -58.910 -4.328 49.673 1.00 80.44 102 HIS A O 1
ATOM 822 N N . THR A 1 103 ? -59.631 -6.359 50.309 1.00 75.06 103 THR A N 1
ATOM 823 C CA . THR A 1 103 ? -60.386 -6.645 49.081 1.00 75.06 103 THR A CA 1
ATOM 824 C C . THR A 1 103 ? -61.877 -6.786 49.384 1.00 75.06 103 THR A C 1
ATOM 826 O O . THR A 1 103 ? -62.672 -6.031 48.824 1.00 75.06 103 THR A O 1
ATOM 829 N N . ARG A 1 104 ? -62.270 -7.663 50.327 1.00 76.25 104 ARG A N 1
ATOM 830 C CA . ARG A 1 104 ? -63.626 -7.796 50.913 1.00 76.25 104 ARG A CA 1
ATOM 831 C C . ARG A 1 104 ? -63.524 -8.450 52.313 1.00 76.25 104 ARG A C 1
ATOM 833 O O . ARG A 1 104 ? -62.656 -9.302 52.462 1.00 76.25 104 ARG A O 1
ATOM 840 N N . PRO A 1 105 ? -64.404 -8.133 53.288 1.00 75.31 105 PRO A N 1
ATOM 841 C CA . PRO A 1 105 ? -65.433 -7.092 53.273 1.00 75.31 105 PRO A CA 1
ATOM 842 C C . PRO A 1 105 ? -64.826 -5.691 53.413 1.00 75.31 105 PRO A C 1
ATOM 844 O O . PRO A 1 105 ? -63.796 -5.495 54.047 1.00 75.31 105 PRO A O 1
ATOM 847 N N . CYS A 1 106 ? -65.461 -4.702 52.783 1.00 79.31 106 CYS A N 1
ATOM 848 C CA . CYS A 1 106 ? -65.008 -3.320 52.881 1.00 79.31 106 CYS A CA 1
ATOM 849 C C . CYS A 1 106 ? -65.537 -2.696 54.185 1.00 79.31 106 CYS A C 1
ATOM 851 O O . CYS A 1 106 ? -66.757 -2.686 54.373 1.00 79.31 106 CYS A O 1
ATOM 853 N N . PRO A 1 107 ? -64.683 -2.133 55.059 1.00 78.19 107 PRO A N 1
ATOM 854 C CA . PRO A 1 107 ? -65.115 -1.529 56.323 1.00 78.19 107 PRO A CA 1
ATOM 855 C C . PRO A 1 107 ? -66.089 -0.354 56.158 1.00 78.19 107 PRO A C 1
ATOM 857 O O . PRO A 1 107 ? -66.830 -0.033 57.084 1.00 78.19 107 PRO A O 1
ATOM 860 N N . SER A 1 108 ? -66.121 0.297 54.988 1.00 68.00 108 SER A N 1
ATOM 861 C CA . SER A 1 108 ? -67.114 1.340 54.692 1.00 68.00 108 SER A CA 1
ATOM 862 C C . SER A 1 108 ? -68.525 0.784 54.487 1.00 68.00 108 SER A C 1
ATOM 864 O O . SER A 1 108 ? -69.493 1.499 54.705 1.00 68.00 108 SER A O 1
ATOM 866 N N . LEU A 1 109 ? -68.664 -0.495 54.125 1.00 67.62 109 LEU A N 1
ATOM 867 C CA . LEU A 1 109 ? -69.967 -1.152 53.993 1.00 67.62 109 LEU A CA 1
ATOM 868 C C . LEU A 1 109 ? -70.492 -1.727 55.305 1.00 67.62 109 LEU A C 1
ATOM 870 O O . LEU A 1 109 ? -71.694 -1.933 55.437 1.00 67.62 109 LEU A O 1
ATOM 874 N N . LEU A 1 110 ? -69.603 -1.983 56.264 1.00 64.69 110 LEU A N 1
ATOM 875 C CA . LEU A 1 110 ? -69.980 -2.444 57.600 1.00 64.69 110 LEU A CA 1
ATOM 876 C C . LEU A 1 110 ? -70.538 -1.300 58.463 1.00 64.69 110 LEU A C 1
ATOM 878 O O . LEU A 1 110 ? -71.290 -1.557 59.394 1.00 64.69 110 LEU A O 1
ATOM 882 N N . ARG A 1 111 ? -70.242 -0.038 58.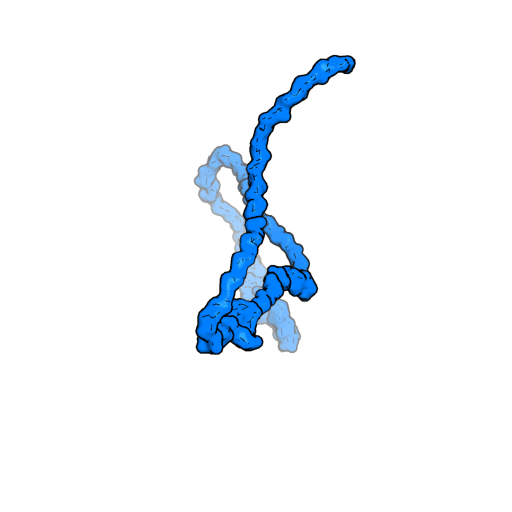115 1.00 59.41 111 ARG A N 1
ATOM 883 C CA . ARG A 1 111 ? -70.748 1.153 58.818 1.00 59.41 111 ARG A CA 1
ATOM 884 C C . ARG A 1 111 ? -72.209 1.505 58.522 1.00 59.41 111 ARG A C 1
ATOM 886 O O . ARG A 1 111 ? -72.837 2.155 59.344 1.00 59.41 111 ARG A O 1
ATOM 893 N N . ASN A 1 112 ? -72.775 1.041 57.408 1.00 55.84 112 ASN A N 1
ATOM 894 C CA . ASN A 1 112 ? -74.123 1.442 56.977 1.00 55.84 112 ASN A CA 1
ATOM 895 C C . ASN A 1 112 ? -75.249 0.513 57.472 1.00 55.84 112 ASN A C 1
ATOM 897 O O . ASN A 1 112 ? -76.384 0.660 57.031 1.00 55.84 112 ASN A O 1
ATOM 901 N N . LYS A 1 113 ? -74.956 -0.466 58.342 1.00 54.25 113 LYS A N 1
ATOM 902 C CA . LYS A 1 113 ? -75.953 -1.439 58.837 1.00 54.25 113 LYS A CA 1
ATOM 903 C C . LYS A 1 113 ? -76.204 -1.422 60.343 1.00 54.25 113 LYS A C 1
ATOM 905 O O . LYS A 1 113 ? -77.043 -2.189 60.799 1.00 54.25 113 LYS A O 1
ATOM 910 N N . VAL A 1 114 ? -75.538 -0.567 61.114 1.00 46.03 114 VAL A N 1
ATOM 911 C CA . VAL A 1 114 ? -75.776 -0.500 62.561 1.00 46.03 114 VAL A CA 1
ATOM 912 C C . VAL A 1 114 ? -75.936 0.958 62.956 1.00 46.03 114 VAL A C 1
ATOM 914 O O . VAL A 1 114 ? -74.970 1.717 63.004 1.00 46.03 114 VAL A O 1
ATOM 917 N N . GLY A 1 115 ? -77.186 1.354 63.188 1.00 41.75 115 GLY A N 1
ATOM 918 C CA . GLY A 1 115 ? -77.477 2.570 63.927 1.00 41.75 115 GLY A CA 1
ATOM 919 C C . GLY A 1 115 ? -76.882 2.478 65.333 1.00 41.75 115 GLY A C 1
ATOM 920 O O . GLY A 1 115 ? -77.009 1.455 65.988 1.00 41.75 115 GLY A O 1
ATOM 921 N N . LEU A 1 116 ? -76.262 3.580 65.757 1.00 40.06 116 LEU A N 1
ATOM 922 C CA . LEU A 1 116 ? -76.033 4.019 67.139 1.00 40.06 116 LEU A CA 1
ATOM 923 C C . LEU A 1 116 ? -75.267 3.110 68.133 1.00 40.06 116 LEU A C 1
ATOM 925 O O . LEU A 1 116 ? -75.727 2.062 68.562 1.00 40.06 116 LEU A O 1
ATOM 929 N N . ARG A 1 117 ? -74.197 3.738 68.658 1.00 38.69 117 ARG A N 1
ATOM 930 C CA . ARG A 1 117 ? -73.519 3.577 69.964 1.00 38.69 117 ARG A CA 1
ATOM 931 C C . ARG A 1 117 ? -72.567 2.387 70.142 1.00 38.69 117 ARG A C 1
ATOM 933 O O . ARG A 1 117 ? -72.987 1.270 70.387 1.00 38.69 117 ARG A O 1
ATOM 940 N N . ALA A 1 118 ? -71.273 2.697 70.229 1.00 37.38 118 ALA A N 1
ATOM 941 C CA . ALA A 1 118 ? -70.560 2.677 71.510 1.00 37.38 118 ALA A CA 1
ATOM 942 C C . ALA A 1 118 ? -69.188 3.355 71.373 1.00 37.38 118 ALA A C 1
ATOM 944 O O . ALA A 1 118 ? -68.470 3.170 70.393 1.00 37.38 118 ALA A O 1
ATOM 945 N N . VAL A 1 119 ? -68.874 4.162 72.381 1.00 46.97 119 VAL A N 1
ATOM 946 C CA . VAL A 1 119 ? -67.562 4.727 72.691 1.00 46.97 119 VAL A CA 1
ATOM 947 C C . VAL A 1 119 ? -66.517 3.613 72.707 1.00 46.97 119 VAL A C 1
ATOM 949 O O . VAL A 1 119 ? -66.733 2.575 73.327 1.00 46.97 119 VAL A O 1
ATOM 952 N N . PHE A 1 120 ? -65.367 3.848 72.079 1.00 36.22 120 PHE A N 1
ATOM 953 C CA . PHE A 1 120 ? -64.149 3.178 72.504 1.00 36.22 120 PHE A CA 1
ATOM 954 C C . PHE A 1 120 ? -62.954 4.124 72.379 1.00 36.22 120 PHE A C 1
ATOM 956 O O . PHE A 1 120 ? -62.266 4.183 71.360 1.00 36.22 120 PHE A O 1
ATOM 963 N N . GLU A 1 121 ? -62.751 4.899 73.443 1.00 43.38 121 GLU A N 1
ATOM 964 C CA . GLU A 1 121 ? -61.447 5.438 73.799 1.00 43.38 121 GLU A CA 1
ATOM 965 C C . GLU A 1 121 ? -60.449 4.281 73.930 1.00 43.38 121 GLU A C 1
ATOM 967 O O . GLU A 1 121 ? -60.635 3.361 74.723 1.00 43.38 121 GLU A O 1
ATOM 972 N N . ARG A 1 122 ? -59.349 4.352 73.185 1.00 40.03 122 ARG A N 1
ATOM 973 C CA . ARG A 1 122 ? -58.036 3.983 73.715 1.00 40.03 122 ARG A CA 1
ATOM 974 C C . ARG A 1 122 ? -57.014 4.924 73.105 1.00 40.03 122 ARG A C 1
ATOM 976 O O . ARG A 1 122 ? -56.478 4.719 72.020 1.00 40.03 122 ARG A O 1
ATOM 983 N N . SER A 1 123 ? -56.810 6.002 73.842 1.00 39.00 123 SER A N 1
ATOM 984 C CA . SER A 1 123 ? -55.500 6.580 74.072 1.00 39.00 123 SER A CA 1
ATOM 985 C C . SER A 1 123 ? -54.460 5.472 74.266 1.00 39.00 123 SER A C 1
ATOM 987 O O . SER A 1 123 ? -54.541 4.699 75.209 1.00 39.00 123 SER A O 1
ATOM 989 N N . THR A 1 124 ? -53.468 5.426 73.387 1.00 39.69 124 THR A N 1
ATOM 990 C CA . THR A 1 124 ? -52.070 5.252 73.790 1.00 39.69 124 THR A CA 1
ATOM 991 C C . THR A 1 124 ? -51.219 5.955 72.750 1.00 39.69 124 THR A C 1
ATOM 993 O O . THR A 1 124 ? -50.998 5.477 71.638 1.00 39.69 124 THR A O 1
ATOM 996 N N . SER A 1 125 ? -50.812 7.155 73.137 1.00 36.53 125 SER A N 1
ATOM 997 C CA . SER A 1 125 ? -49.660 7.882 72.642 1.00 36.53 125 SER A CA 1
ATOM 998 C C . SER A 1 125 ? -48.428 6.982 72.544 1.00 36.53 125 SER A C 1
ATOM 1000 O O . SER A 1 125 ? -48.026 6.397 73.543 1.00 36.53 125 SER A O 1
ATOM 1002 N N . PHE A 1 126 ? -47.785 6.952 71.381 1.00 37.72 126 PHE A N 1
ATOM 1003 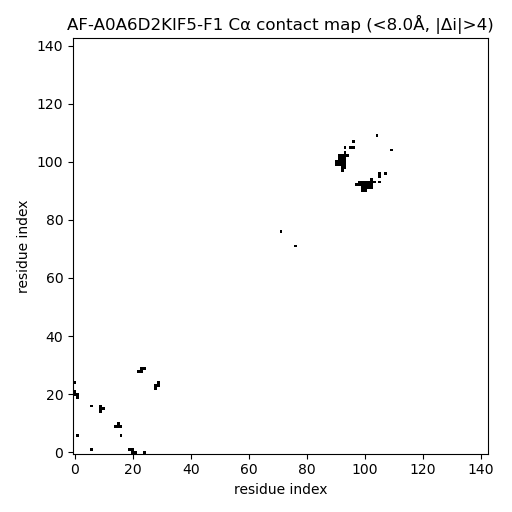C CA . PHE A 1 126 ? -46.347 6.699 71.271 1.00 37.72 126 PHE A CA 1
ATOM 1004 C C . PHE A 1 126 ? -45.803 7.598 70.154 1.00 37.72 126 PHE A C 1
ATOM 1006 O O . PHE A 1 126 ? -45.563 7.190 69.021 1.00 37.72 126 PHE A O 1
ATOM 1013 N N . LYS A 1 127 ? -45.723 8.894 70.469 1.00 37.31 127 LYS A N 1
ATOM 1014 C CA . LYS A 1 127 ? -44.733 9.793 69.879 1.00 37.31 127 LYS A CA 1
ATOM 1015 C C . LYS A 1 127 ? -43.552 9.763 70.844 1.00 37.31 127 LYS A C 1
ATOM 1017 O O . LYS A 1 127 ? -43.572 10.496 71.824 1.00 37.31 127 LYS A O 1
ATOM 1022 N N . GLU A 1 128 ? -42.565 8.914 70.595 1.00 35.66 128 GLU A N 1
ATOM 1023 C CA . GLU A 1 128 ? -41.233 9.153 71.149 1.00 35.66 128 GLU A CA 1
ATOM 1024 C C . GLU A 1 128 ? -40.505 10.077 70.180 1.00 35.66 128 GLU A C 1
ATOM 1026 O O . GLU A 1 128 ? -40.043 9.693 69.106 1.00 35.66 128 GLU A O 1
ATOM 1031 N N . VAL A 1 129 ? -40.531 11.351 70.555 1.00 39.38 129 VAL A N 1
ATOM 1032 C CA . VAL A 1 129 ? -39.631 12.386 70.072 1.00 39.38 129 VAL A CA 1
ATOM 1033 C C . VAL A 1 129 ? -38.310 12.151 70.800 1.00 39.38 129 VAL A C 1
ATOM 1035 O O . VAL A 1 129 ? -38.238 12.299 72.016 1.00 39.38 129 VAL A O 1
ATOM 1038 N N . TYR A 1 130 ? -37.286 11.737 70.059 1.00 35.97 130 TYR A N 1
ATOM 1039 C CA . TYR A 1 130 ? -35.904 11.789 70.517 1.00 35.97 130 TYR A CA 1
ATOM 1040 C C . TYR A 1 130 ? -35.426 13.236 70.432 1.00 35.97 130 TYR A C 1
ATOM 1042 O O . TYR A 1 130 ? -35.127 13.702 69.339 1.00 35.97 130 TYR A O 1
ATOM 1050 N N . GLU A 1 131 ? -35.361 13.923 71.568 1.00 38.94 131 GLU A N 1
ATOM 1051 C CA . GLU A 1 131 ? -34.421 15.022 71.814 1.00 38.94 131 GLU A CA 1
ATOM 1052 C C . GLU A 1 131 ? -34.487 15.398 73.299 1.00 38.94 131 GLU A C 1
ATOM 1054 O O . GLU A 1 131 ? -35.462 15.988 73.758 1.00 38.94 131 GLU A O 1
ATOM 1059 N N . VAL A 1 132 ? -33.457 15.037 74.067 1.00 38.19 132 VAL A N 1
ATOM 1060 C CA . VAL A 1 132 ? -33.172 15.676 75.355 1.00 38.19 132 VAL A CA 1
ATOM 1061 C C . VAL A 1 132 ? -31.712 16.094 75.325 1.00 38.19 132 VAL A C 1
ATOM 1063 O O . VAL A 1 132 ? -30.801 15.266 75.333 1.00 38.19 132 VAL A O 1
ATOM 1066 N N . HIS A 1 133 ? -31.539 17.404 75.226 1.00 35.47 133 HIS A N 1
ATOM 1067 C CA . HIS A 1 133 ? -30.305 18.126 75.455 1.00 35.47 133 HIS A CA 1
ATOM 1068 C C . HIS A 1 133 ? -30.143 18.378 76.966 1.00 35.47 133 HIS A C 1
ATOM 1070 O O . HIS A 1 133 ? -31.106 18.719 77.646 1.00 35.47 133 HIS A O 1
ATOM 1076 N N . GLU A 1 134 ? -28.892 18.255 77.410 1.00 37.66 134 GLU A N 1
ATOM 1077 C CA . GLU A 1 134 ? -28.205 19.092 78.405 1.00 37.66 134 GLU A CA 1
ATOM 1078 C C . GLU A 1 134 ? -28.514 19.032 79.924 1.00 37.66 134 GLU A C 1
ATOM 1080 O O . GLU A 1 134 ? -29.570 19.405 80.414 1.00 37.66 134 GLU A O 1
ATOM 1085 N N . VAL A 1 135 ? -27.421 18.722 80.646 1.00 40.44 135 VAL A N 1
ATOM 1086 C CA . VAL A 1 135 ? -26.824 19.513 81.749 1.00 40.44 135 VAL A CA 1
ATOM 1087 C C . VAL A 1 135 ? -27.467 19.423 83.133 1.00 40.44 135 VAL A C 1
ATOM 1089 O O . VAL A 1 135 ? -28.325 20.220 83.465 1.00 40.44 135 VAL A O 1
ATOM 1092 N N . TYR A 1 136 ? -26.893 18.551 83.975 1.00 38.56 136 TYR A N 1
ATOM 1093 C CA . TYR A 1 136 ? -26.524 18.768 85.391 1.00 38.56 136 TYR A CA 1
ATOM 1094 C C . TYR A 1 136 ? -25.374 17.764 85.668 1.00 38.56 136 TYR A C 1
ATOM 1096 O O . TYR A 1 136 ? -25.502 16.596 85.322 1.00 38.56 136 TYR A O 1
ATOM 1104 N N . GLY A 1 137 ? -24.167 18.100 86.128 1.00 35.28 137 GLY A N 1
ATOM 1105 C CA . GLY A 1 137 ? -23.820 19.017 87.207 1.00 35.28 137 GLY A CA 1
ATOM 1106 C C . GLY A 1 137 ? -23.644 18.221 88.505 1.00 35.28 137 GLY A C 1
ATOM 1107 O O . GLY A 1 137 ? -24.545 18.248 89.332 1.00 35.28 137 GLY A O 1
ATOM 1108 N N . VAL A 1 138 ? -22.528 17.494 88.669 1.00 39.69 138 VAL A N 1
ATOM 1109 C CA . VAL A 1 138 ? -22.090 16.938 89.966 1.00 39.69 138 VAL A CA 1
ATOM 1110 C C . VAL A 1 138 ? -20.563 17.047 90.062 1.00 39.69 138 VAL A C 1
ATOM 1112 O O . VAL A 1 138 ? -19.827 16.329 89.388 1.00 39.69 138 VAL A O 1
ATOM 1115 N N . GLU A 1 139 ? -20.107 17.997 90.877 1.00 40.59 139 GLU A N 1
ATOM 1116 C CA . GLU A 1 139 ? -18.764 18.048 91.464 1.00 40.59 139 GLU A CA 1
ATOM 1117 C C . GLU A 1 139 ? -18.587 16.875 92.446 1.00 40.59 139 GLU A C 1
ATOM 1119 O O . GLU A 1 139 ? -19.586 16.453 93.012 1.00 40.59 139 GLU A O 1
ATOM 1124 N N . VAL A 1 140 ? -17.360 16.370 92.661 1.00 44.94 140 VAL A N 1
ATOM 1125 C CA . VAL A 1 140 ? -16.742 16.056 93.980 1.00 44.94 140 VAL A CA 1
ATOM 1126 C C . VAL A 1 140 ? -15.327 15.456 93.761 1.00 44.94 140 VAL A C 1
ATOM 1128 O O . VAL A 1 140 ? -15.153 14.368 93.225 1.00 44.94 140 VAL A O 1
ATOM 1131 N N . THR A 1 141 ? -14.338 16.258 94.163 1.00 39.19 141 THR A N 1
ATOM 1132 C CA . THR A 1 141 ? -12.969 16.043 94.696 1.00 39.19 141 THR A CA 1
ATOM 1133 C C . THR A 1 141 ? -12.230 14.682 94.701 1.00 39.19 141 THR A C 1
ATOM 1135 O O . THR A 1 141 ? -12.731 13.674 95.182 1.00 39.19 141 THR A O 1
ATOM 1138 N N . SER A 1 142 ? -10.932 14.805 94.364 1.00 35.88 142 SER A N 1
ATOM 1139 C CA . SER A 1 142 ? -9.699 14.224 94.957 1.00 35.88 142 SER A CA 1
ATOM 1140 C C . SER A 1 142 ? -9.514 12.707 95.126 1.00 35.88 142 SER A C 1
ATOM 1142 O O . SER A 1 142 ? -10.108 12.102 96.018 1.00 35.88 142 SER A O 1
ATOM 1144 N N . HIS A 1 143 ? -8.507 12.159 94.433 1.00 35.12 143 HIS A N 1
ATOM 1145 C CA . HIS A 1 143 ? -7.263 11.659 95.044 1.00 35.12 143 HIS A CA 1
ATOM 1146 C C . HIS A 1 143 ? -6.161 11.465 93.997 1.00 35.12 143 HIS A C 1
ATOM 1148 O O . HIS A 1 143 ? -6.510 11.192 92.827 1.00 35.12 143 HIS A O 1
#

pLDDT: mean 71.72, std 19.65, range [35.12, 96.19]

Organism: NCBI:txid1685480

Mean predicted aligned error: 22.19 Å

Foldseek 3Di:
DDDPVVVVVCVVVVHDCVVVDDCCPDPVVVCVVPVDPPDDDPVVVPPPPPPDDDDPPDDDDDPDDDPDDDDDDPVRVCVVVPPPPDDDPPFDAAPPPRHTDDDPDDVVVVVVPDDDDDDDDDDDDDPPDPDDDDDDDDDDDDD

Nearest PDB structures (foldseek):
  6cfj-assembly1_15  TM=3.702E-01  e=4.519E+00  Thermus thermophilus HB8

Solvent-accessible surface area (backbone atoms only — not comparable to full-atom values): 10318 Å² total; per-residue (Å²): 125,71,53,73,71,53,52,53,51,29,61,74,68,73,46,68,67,72,83,67,40,62,69,76,76,36,71,65,43,48,50,60,71,60,67,54,85,87,65,78,68,81,74,65,72,70,59,70,80,64,88,66,78,87,69,80,80,79,82,75,85,65,88,71,82,76,79,83,74,76,82,76,49,75,67,56,51,49,66,67,73,57,78,66,76,72,82,73,79,81,83,59,50,12,88,86,80,63,45,68,88,49,76,74,86,55,73,77,67,64,60,78,77,61,84,83,88,78,90,78,89,74,89,75,87,81,81,83,76,91,78,86,82,85,90,83,90,79,90,86,84,90,134

Radius of gyration: 48.43 Å; Cα contacts (8 Å, |Δi|>4): 40; chains: 1; bounding box: 98×52×117 Å

Secondary structure (DSSP, 8-state):
---HHHHHHHHHHT--GGGGS-GGGSHHHHHHHTSS--PPPGGGGGS---SS--PPPPPP-PSPPPP-PPPPPHHHHHHHHT-S--------B-TTT--BT-SSS-HHHHGGG--S---------------------------

Sequence (143 aa):
MPCTHVLAALASAGVHVSHHTCDTYSQECLYATYAHPIYPEEEIDNHKKKSERCRPPKPKDGPGRKKKSRWQSWLEISRKKGKSRRKKPKVYSCSKCKQPGHTRPCPSLLRNKVGLRAVFERSTSFKEVYEVHEVYGVEVTSH